Protein AF-A0A968WUG2-F1 (afdb_monomer)

Mean predicted aligned error: 9.78 Å

Solvent-accessible surface area (backbone atoms only — not comparable to full-atom values): 8617 Å² total; per-residue (Å²): 135,83,81,78,77,76,76,82,69,80,80,75,88,59,80,62,51,74,46,78,52,74,47,56,39,87,90,40,80,44,39,31,38,40,37,37,38,56,50,75,40,57,46,98,86,67,47,78,49,34,42,41,38,37,44,33,42,41,66,62,83,58,95,65,64,90,77,52,52,74,46,81,46,70,49,66,75,98,82,48,56,20,58,57,50,38,34,66,58,46,30,65,40,25,60,62,67,72,83,92,70,85,59,83,75,64,85,86,69,50,76,40,80,27,52,72,25,50,59,87,72,27,29,41,36,39,44,31,75,64,64,72,59,78,75,76,79,75,80,128

Sequence (140 aa):
MTRQKEKDEVPKPVAPVIREANIVIDGKTISYKATTGKLQLKDDAGKARASIFHVSYERTDIKYAVTRPVMFAFNGGPGSSAVWLHIGVLGPKILKLDGDGTSPPLPPTLVTDNPLSILDVCDLVLLIRFPRATAGLKKM

Foldseek 3Di:
DDDDPDDLDDDDFDDKDKDWDWAAAPNDIWIKIKIWGWDFDADPVRHTFWIKTKIKIQTDPDPCSPPAAEDEDEDDDPPDFLVCVDAVPAHQKHWDDPDDPPDDDDPPIDIDGDNNHCNVRHIYMGITDIDGSPPDPDDD

Nearest PDB structures (foldseek):
  1um2-assembly2_B  TM=6.315E-01  e=1.705E+00  Saccharomyces cerevisiae
  7m30-assembly1_D  TM=4.271E-01  e=3.574E+00  Human betaherpesvirus 5
  3d9r-assembly2_D  TM=3.318E-01  e=7.492E+00  Pectobacterium atrosepticum

Structure (mmCIF, N/CA/C/O backbone):
data_AF-A0A968WUG2-F1
#
_entry.id   AF-A0A968WUG2-F1
#
loop_
_atom_site.group_PDB
_atom_site.id
_atom_site.type_symbol
_atom_site.label_atom_id
_atom_site.label_alt_id
_atom_site.label_comp_id
_atom_site.label_asym_id
_atom_site.label_entity_id
_atom_site.label_seq_id
_atom_site.pdbx_PDB_ins_code
_atom_site.Cartn_x
_atom_site.Cartn_y
_atom_site.Cartn_z
_atom_site.occupancy
_atom_site.B_iso_or_equiv
_atom_site.auth_seq_id
_atom_site.auth_comp_id
_atom_site.auth_asym_id
_atom_site.auth_atom_id
_atom_site.pdbx_PDB_model_num
ATOM 1 N N . MET A 1 1 ? 38.165 14.210 -18.913 1.00 39.28 1 MET A N 1
ATOM 2 C CA . MET A 1 1 ? 37.495 13.367 -17.898 1.00 39.28 1 MET A CA 1
ATOM 3 C C . MET A 1 1 ? 36.673 12.307 -18.610 1.00 39.28 1 MET A C 1
ATOM 5 O O . MET A 1 1 ? 35.669 12.623 -19.233 1.00 39.28 1 MET A O 1
ATOM 9 N N . THR A 1 2 ? 37.155 11.070 -18.610 1.00 34.78 2 THR A N 1
ATOM 10 C CA . THR A 1 2 ? 36.557 9.944 -19.335 1.00 34.78 2 THR A CA 1
ATOM 11 C C . THR A 1 2 ? 35.369 9.414 -18.534 1.00 34.78 2 THR A C 1
ATOM 13 O O . THR A 1 2 ? 35.545 8.917 -17.425 1.00 34.78 2 THR A O 1
ATOM 16 N N . ARG A 1 3 ? 34.150 9.540 -19.071 1.00 39.44 3 ARG A N 1
ATOM 17 C CA . ARG A 1 3 ? 32.939 8.940 -18.493 1.00 39.44 3 ARG A CA 1
ATOM 18 C C . ARG A 1 3 ? 33.105 7.421 -18.540 1.00 39.44 3 ARG A C 1
ATOM 20 O O . ARG A 1 3 ? 33.080 6.838 -19.623 1.00 39.44 3 ARG A O 1
ATOM 27 N N . GLN A 1 4 ? 33.329 6.793 -17.388 1.00 35.88 4 GLN A N 1
ATOM 28 C CA . GLN A 1 4 ? 33.310 5.338 -17.287 1.00 35.88 4 GLN A CA 1
ATOM 29 C C . GLN A 1 4 ? 31.926 4.852 -17.740 1.00 35.88 4 GLN A C 1
ATOM 31 O O . GLN A 1 4 ? 30.902 5.306 -17.233 1.00 35.88 4 GLN A O 1
ATOM 36 N N . LYS A 1 5 ? 31.896 3.980 -18.754 1.00 39.56 5 LYS A N 1
ATOM 37 C CA . LYS A 1 5 ? 30.703 3.207 -19.098 1.00 39.56 5 LYS A CA 1
ATOM 38 C C . LYS A 1 5 ? 30.458 2.250 -17.935 1.00 39.56 5 LYS A C 1
ATOM 40 O O . LYS A 1 5 ? 31.184 1.266 -17.807 1.00 39.56 5 LYS A O 1
ATOM 45 N N . GLU A 1 6 ? 29.469 2.547 -17.097 1.00 43.69 6 GLU A N 1
ATOM 46 C CA . GLU A 1 6 ? 28.854 1.528 -16.248 1.00 43.69 6 GLU A CA 1
ATOM 47 C C . GLU A 1 6 ? 28.443 0.371 -17.161 1.00 43.69 6 GLU A C 1
ATOM 49 O O . GLU A 1 6 ? 27.712 0.559 -18.135 1.00 43.69 6 GLU A O 1
ATOM 54 N N . LYS A 1 7 ? 28.993 -0.819 -16.912 1.00 35.84 7 LYS A N 1
ATOM 55 C CA . LYS A 1 7 ? 28.499 -2.037 -17.549 1.00 35.84 7 LYS A CA 1
ATOM 56 C C . LYS A 1 7 ? 27.041 -2.185 -17.112 1.00 35.84 7 LYS A C 1
ATOM 58 O O . LYS A 1 7 ? 26.790 -2.233 -15.913 1.00 35.84 7 LYS A O 1
ATOM 63 N N . ASP A 1 8 ? 26.118 -2.249 -18.074 1.00 47.94 8 ASP A N 1
ATOM 64 C CA . ASP A 1 8 ? 24.698 -2.558 -17.859 1.00 47.94 8 ASP A CA 1
ATOM 65 C C . ASP A 1 8 ? 24.557 -3.990 -17.303 1.00 47.94 8 ASP A C 1
ATOM 67 O O . ASP A 1 8 ? 24.202 -4.936 -18.011 1.00 47.94 8 ASP A O 1
ATOM 71 N N . GLU A 1 9 ? 24.907 -4.183 -16.035 1.00 49.44 9 GLU A N 1
ATOM 72 C CA . GLU A 1 9 ? 24.697 -5.431 -15.322 1.00 49.44 9 GLU A CA 1
ATOM 73 C C . GLU A 1 9 ? 23.227 -5.492 -14.903 1.00 49.44 9 GLU A C 1
ATOM 75 O O . GLU A 1 9 ? 22.686 -4.566 -14.294 1.00 49.44 9 GLU A O 1
ATOM 80 N N . VAL A 1 10 ? 22.546 -6.579 -15.268 1.00 56.88 10 VAL A N 1
ATOM 81 C CA . VAL A 1 10 ? 21.165 -6.811 -14.845 1.00 56.88 10 VAL A CA 1
ATOM 82 C C . VAL A 1 10 ? 21.141 -6.846 -13.312 1.00 56.88 10 VAL A C 1
ATOM 84 O O . VAL A 1 10 ? 21.836 -7.685 -12.733 1.00 56.88 10 VAL A O 1
ATOM 87 N N . PRO A 1 11 ? 20.347 -5.991 -12.634 1.00 61.06 11 PRO A N 1
ATOM 88 C CA . PRO A 1 11 ? 20.281 -6.007 -11.180 1.00 61.06 11 PRO A CA 1
ATOM 89 C C . PRO A 1 11 ? 19.887 -7.402 -10.695 1.00 61.06 11 PRO A C 1
ATOM 91 O O . PRO A 1 11 ? 18.875 -7.952 -11.139 1.00 61.06 11 PRO A O 1
ATOM 94 N N . LYS A 1 12 ? 20.672 -7.989 -9.786 1.00 63.69 12 LYS A N 1
ATOM 95 C CA . LYS A 1 12 ? 20.317 -9.269 -9.157 1.00 63.69 12 LYS A CA 1
ATOM 96 C C . LYS A 1 12 ? 18.979 -9.118 -8.409 1.00 63.69 12 LYS A C 1
ATOM 98 O O . LYS A 1 12 ? 18.738 -8.052 -7.834 1.00 63.69 12 LYS A O 1
ATOM 103 N N . PRO A 1 13 ? 18.096 -10.136 -8.415 1.00 67.69 13 PRO A N 1
ATOM 104 C CA . PRO A 1 13 ? 16.855 -10.086 -7.649 1.00 67.69 13 PRO A CA 1
ATOM 105 C C . PRO A 1 13 ? 17.168 -9.858 -6.168 1.00 67.69 13 PRO A C 1
ATOM 107 O O . PRO A 1 13 ? 17.898 -10.637 -5.559 1.00 67.69 13 PRO A O 1
ATOM 110 N N . VAL A 1 14 ? 16.634 -8.780 -5.598 1.00 77.94 14 VAL A N 1
ATOM 111 C CA . VAL A 1 14 ? 16.685 -8.535 -4.153 1.00 77.94 14 VAL A CA 1
ATOM 112 C C . VAL A 1 14 ? 15.418 -9.129 -3.558 1.00 77.94 14 VAL A C 1
ATOM 114 O O . VAL A 1 14 ? 14.326 -8.872 -4.071 1.00 77.94 14 VAL A O 1
ATOM 117 N N . ALA A 1 15 ? 15.564 -9.935 -2.507 1.00 86.50 15 ALA A N 1
ATOM 118 C CA . ALA A 1 15 ? 14.420 -10.481 -1.790 1.00 86.50 15 ALA A CA 1
ATOM 119 C C . ALA A 1 15 ? 13.537 -9.338 -1.252 1.00 86.50 15 ALA A C 1
ATOM 121 O O . ALA A 1 15 ? 14.065 -8.304 -0.829 1.00 86.50 15 ALA A O 1
ATOM 122 N N . PRO A 1 16 ? 12.204 -9.493 -1.276 1.00 90.06 16 PRO A N 1
ATOM 123 C CA . PRO A 1 16 ? 11.318 -8.488 -0.719 1.00 90.06 16 PRO A CA 1
ATOM 124 C C . PRO A 1 16 ? 11.538 -8.349 0.793 1.00 90.06 16 PRO A C 1
ATOM 126 O O . PRO A 1 16 ? 11.796 -9.330 1.491 1.00 90.06 16 PRO A O 1
ATOM 129 N N . VAL A 1 17 ? 11.417 -7.126 1.303 1.00 95.50 17 VAL A N 1
ATOM 130 C CA . VAL A 1 17 ? 11.429 -6.853 2.744 1.00 95.50 17 VAL A CA 1
ATOM 131 C C . VAL A 1 17 ? 9.998 -6.898 3.247 1.00 95.50 17 VAL A C 1
ATOM 133 O O . VAL A 1 17 ? 9.127 -6.227 2.694 1.00 95.50 17 VAL A O 1
ATOM 136 N N . ILE A 1 18 ? 9.775 -7.666 4.308 1.00 97.06 18 ILE A N 1
ATOM 137 C CA . ILE A 1 18 ? 8.462 -7.884 4.910 1.00 97.06 18 ILE A CA 1
ATOM 138 C C . ILE A 1 18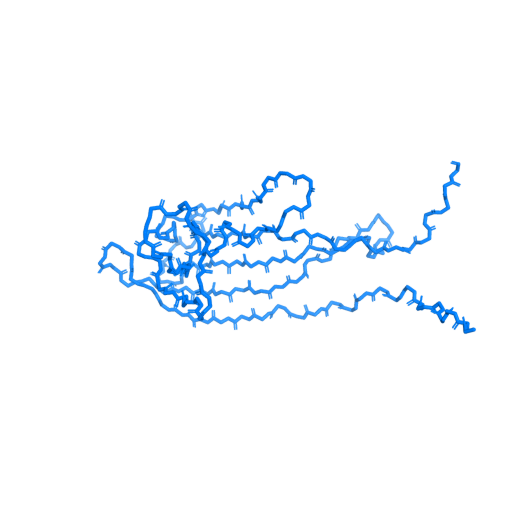 ? 8.468 -7.327 6.334 1.00 97.06 18 ILE A C 1
ATOM 140 O O . ILE A 1 18 ? 9.435 -7.505 7.078 1.00 97.06 18 ILE A O 1
ATOM 144 N N . ARG A 1 19 ? 7.391 -6.642 6.713 1.00 97.44 19 ARG A N 1
ATOM 145 C CA . ARG A 1 19 ? 7.144 -6.15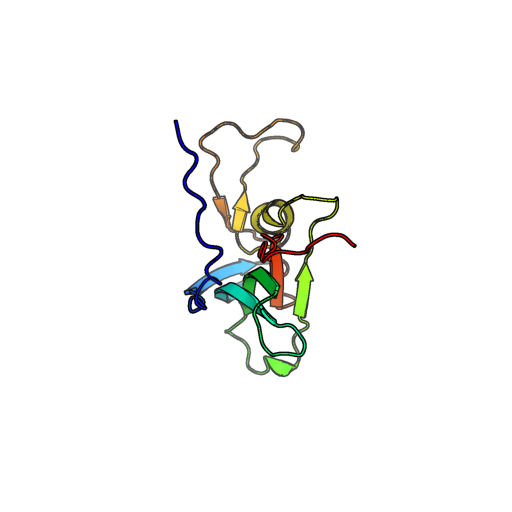1 8.071 1.00 97.44 19 ARG A CA 1
ATOM 146 C C . ARG A 1 19 ? 5.697 -6.395 8.460 1.00 97.44 19 ARG A C 1
ATOM 148 O O . ARG A 1 19 ? 4.804 -6.133 7.669 1.00 97.44 19 ARG A O 1
ATOM 155 N N . GLU A 1 20 ? 5.473 -6.835 9.687 1.00 97.56 20 GLU A N 1
ATOM 156 C CA . GLU A 1 20 ? 4.137 -6.914 10.277 1.00 97.56 20 GLU A CA 1
ATOM 157 C C . GLU A 1 20 ? 3.871 -5.668 11.121 1.00 97.56 20 GLU A C 1
ATOM 159 O O . GLU A 1 20 ? 4.788 -5.114 11.737 1.00 97.56 20 GLU A O 1
ATOM 164 N N . ALA A 1 21 ? 2.630 -5.198 11.109 1.00 97.19 21 ALA A N 1
ATOM 165 C CA . ALA A 1 21 ? 2.194 -4.015 11.834 1.00 97.19 21 ALA A CA 1
ATOM 166 C C . ALA A 1 21 ? 0.682 -4.064 12.092 1.00 97.19 21 ALA A C 1
ATOM 168 O O . ALA A 1 21 ? -0.023 -4.952 11.615 1.00 97.19 21 ALA A O 1
ATOM 169 N N . ASN A 1 22 ? 0.193 -3.086 12.853 1.00 97.19 22 ASN A N 1
ATOM 170 C CA . ASN A 1 22 ? -1.224 -2.908 13.141 1.00 97.19 22 ASN A CA 1
ATOM 171 C C . ASN A 1 22 ? -1.640 -1.464 12.859 1.00 97.19 22 ASN A C 1
ATOM 173 O O . ASN A 1 22 ? -0.820 -0.551 12.962 1.00 97.19 22 ASN A O 1
ATOM 177 N N . ILE A 1 23 ? -2.916 -1.272 12.540 1.00 96.75 23 ILE A N 1
ATOM 178 C CA . ILE A 1 23 ? -3.558 0.037 12.395 1.00 96.75 23 ILE A CA 1
ATOM 179 C C . ILE A 1 23 ? -4.965 -0.010 12.988 1.00 96.75 23 ILE A C 1
ATOM 181 O O . ILE A 1 23 ? -5.585 -1.069 13.002 1.00 96.75 23 ILE A O 1
ATOM 185 N N . VAL A 1 24 ? -5.477 1.123 13.463 1.00 96.88 24 VAL A N 1
ATOM 186 C CA . VAL A 1 24 ? -6.890 1.267 13.832 1.00 96.88 24 VAL A CA 1
ATOM 187 C C . VAL A 1 24 ? -7.639 1.966 12.698 1.00 96.88 24 VAL A C 1
ATOM 189 O O . VAL A 1 24 ? -7.337 3.113 12.378 1.00 96.88 24 VAL A O 1
ATOM 192 N N . ILE A 1 25 ? -8.612 1.276 12.101 1.00 95.75 25 ILE A N 1
ATOM 193 C CA . ILE A 1 25 ? -9.500 1.791 11.046 1.00 95.75 25 ILE A CA 1
ATOM 194 C C . ILE A 1 25 ? -10.931 1.606 11.546 1.00 95.75 25 ILE A C 1
ATOM 196 O O . ILE A 1 25 ? -11.293 0.509 11.971 1.00 95.75 25 ILE A O 1
ATOM 200 N N . ASP A 1 26 ? -11.718 2.684 11.567 1.00 89.69 26 ASP A N 1
ATOM 201 C CA . ASP A 1 26 ? -13.098 2.681 12.088 1.00 89.69 26 ASP A CA 1
ATOM 202 C C . ASP A 1 26 ? -13.232 2.008 13.478 1.00 89.69 26 ASP A C 1
ATOM 204 O O . ASP A 1 26 ? -14.067 1.138 13.728 1.00 89.69 26 ASP A O 1
ATOM 208 N N . GLY A 1 27 ? -12.302 2.332 14.385 1.00 91.69 27 GLY A N 1
ATOM 209 C CA . GLY A 1 27 ? -12.262 1.787 15.749 1.00 91.69 27 GLY A CA 1
ATOM 210 C C . GLY A 1 27 ? -11.844 0.314 15.865 1.00 91.69 27 GLY A C 1
ATOM 211 O O . GLY A 1 27 ? -11.775 -0.207 16.978 1.00 91.69 27 GLY A O 1
ATOM 212 N N . LYS A 1 28 ? -11.530 -0.366 14.756 1.00 93.25 28 LYS A N 1
ATOM 213 C CA . LYS A 1 28 ? -11.084 -1.766 14.739 1.00 93.25 28 LYS A CA 1
ATOM 214 C C . LYS A 1 28 ? -9.588 -1.849 14.486 1.00 93.25 28 LYS A C 1
ATOM 216 O O . LYS A 1 28 ? -9.077 -1.275 13.526 1.00 93.25 28 LYS A O 1
ATOM 221 N N . THR A 1 29 ? -8.893 -2.617 15.318 1.00 96.56 29 THR A N 1
ATOM 222 C CA . THR A 1 29 ? -7.493 -2.965 15.072 1.00 96.56 29 THR A CA 1
ATOM 223 C C . THR A 1 29 ? -7.410 -3.970 13.931 1.00 96.56 29 THR A C 1
ATOM 225 O O . THR A 1 29 ? -8.042 -5.021 13.980 1.00 96.56 29 THR A O 1
ATOM 228 N N . ILE A 1 30 ? -6.614 -3.644 12.921 1.00 96.19 30 ILE A N 1
ATOM 229 C CA . ILE A 1 30 ? -6.330 -4.474 11.758 1.00 96.19 30 ILE A CA 1
ATOM 230 C C . ILE A 1 30 ? -4.847 -4.809 11.770 1.00 96.19 30 ILE A C 1
ATOM 232 O O . ILE A 1 30 ? -4.002 -3.911 11.722 1.00 96.19 30 ILE A O 1
ATOM 236 N N . SER A 1 31 ? -4.542 -6.104 11.814 1.00 97.62 31 SER A N 1
ATOM 237 C CA . SER A 1 31 ? -3.185 -6.613 11.637 1.00 97.62 31 SER A CA 1
ATOM 238 C C . SER A 1 31 ? -2.895 -6.785 10.158 1.00 97.62 31 SER A C 1
ATOM 240 O O . SER A 1 31 ? -3.726 -7.284 9.398 1.00 97.62 31 SER A O 1
ATOM 242 N N . TYR A 1 32 ? -1.713 -6.357 9.735 1.00 97.31 32 TYR A N 1
ATOM 243 C CA . TYR A 1 32 ? -1.328 -6.437 8.340 1.00 97.31 32 TYR A CA 1
ATOM 244 C C . TYR A 1 32 ? 0.165 -6.680 8.157 1.00 97.31 32 TYR A C 1
ATOM 246 O O . TYR A 1 32 ? 1.002 -6.378 9.009 1.00 97.31 32 TYR A O 1
ATOM 254 N N . LYS A 1 33 ? 0.494 -7.194 6.979 1.00 97.50 33 LYS A N 1
ATOM 255 C CA . LYS A 1 33 ? 1.844 -7.423 6.489 1.00 97.50 33 LYS A CA 1
ATOM 256 C C . LYS A 1 33 ? 2.131 -6.436 5.362 1.00 97.50 33 LYS A C 1
ATOM 258 O O . LYS A 1 33 ? 1.419 -6.399 4.363 1.00 97.50 33 LYS A O 1
ATOM 263 N N . ALA A 1 34 ? 3.168 -5.629 5.534 1.00 97.31 34 ALA A N 1
ATOM 264 C CA . ALA A 1 34 ? 3.711 -4.737 4.525 1.00 97.31 34 ALA A CA 1
ATOM 265 C C . ALA A 1 34 ? 4.894 -5.407 3.821 1.00 97.31 34 ALA A C 1
ATOM 267 O O . ALA A 1 34 ? 5.869 -5.784 4.472 1.00 97.31 34 ALA A O 1
ATOM 268 N N . THR A 1 35 ? 4.840 -5.495 2.496 1.00 96.56 35 THR A N 1
ATOM 269 C CA . THR A 1 35 ? 5.906 -6.073 1.674 1.00 96.56 35 THR A CA 1
ATOM 270 C C . THR A 1 35 ? 6.417 -5.031 0.688 1.00 96.56 35 THR A C 1
ATOM 272 O O . THR A 1 35 ? 5.647 -4.468 -0.084 1.00 96.56 35 THR A O 1
ATOM 275 N N . THR A 1 36 ? 7.723 -4.775 0.677 1.00 93.81 36 THR A N 1
ATOM 276 C CA . THR A 1 36 ? 8.383 -3.911 -0.312 1.00 93.81 36 THR A CA 1
ATOM 277 C C . THR A 1 36 ? 9.326 -4.741 -1.168 1.00 93.81 36 THR A C 1
ATOM 279 O O . THR A 1 36 ? 10.067 -5.573 -0.644 1.00 93.81 36 THR A O 1
ATOM 282 N N . GLY A 1 37 ? 9.327 -4.538 -2.481 1.00 91.50 37 GLY A N 1
ATOM 283 C CA . GLY A 1 37 ? 10.115 -5.388 -3.366 1.00 91.50 37 GLY A CA 1
ATOM 284 C C . GLY A 1 37 ? 10.228 -4.882 -4.792 1.00 91.50 37 GLY A C 1
ATOM 285 O O . GLY A 1 37 ? 9.638 -3.871 -5.174 1.00 91.50 37 GLY A O 1
ATOM 286 N N . LYS A 1 38 ? 11.024 -5.601 -5.589 1.00 8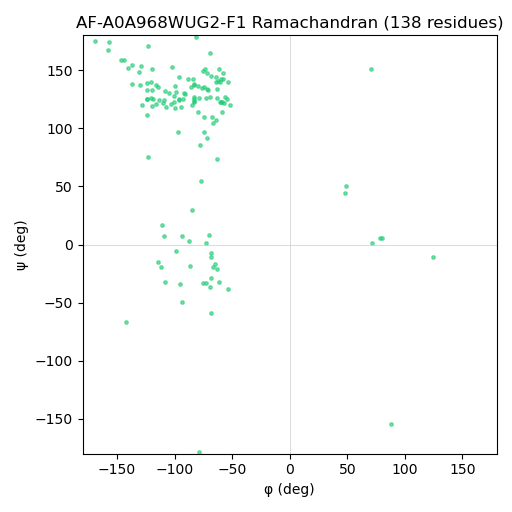8.44 38 LYS A N 1
ATOM 287 C CA . LYS A 1 38 ? 11.136 -5.393 -7.034 1.00 88.44 38 LYS A CA 1
ATOM 288 C C . LYS A 1 38 ? 10.734 -6.663 -7.773 1.00 88.44 38 LYS A C 1
ATOM 290 O O . LYS A 1 38 ? 11.407 -7.683 -7.650 1.00 88.44 38 LYS A O 1
ATOM 295 N N . LEU A 1 39 ? 9.697 -6.579 -8.597 1.00 86.88 39 LEU A N 1
ATOM 296 C CA . LEU A 1 39 ? 9.315 -7.640 -9.522 1.00 86.88 39 LEU A CA 1
ATOM 297 C C . LEU A 1 39 ? 10.126 -7.505 -10.812 1.00 86.88 39 LEU A C 1
ATOM 299 O O . LEU A 1 39 ? 10.050 -6.475 -11.483 1.00 86.88 39 LEU A O 1
ATOM 303 N N . GLN A 1 40 ? 10.903 -8.528 -11.171 1.00 86.12 40 GLN A N 1
ATOM 304 C CA . GLN A 1 40 ? 11.623 -8.548 -12.446 1.00 86.12 40 GLN A CA 1
ATOM 305 C C . GLN A 1 40 ? 10.714 -9.022 -13.578 1.00 86.12 40 GLN A C 1
ATOM 307 O O . GLN A 1 40 ? 10.169 -10.121 -13.528 1.00 86.12 40 GLN A O 1
ATOM 312 N N . LEU A 1 41 ? 10.613 -8.210 -14.626 1.00 84.88 41 LEU A N 1
ATOM 313 C CA . LEU A 1 41 ? 9.983 -8.579 -15.885 1.00 84.88 41 LEU A CA 1
ATOM 314 C C . LEU A 1 41 ? 11.053 -9.126 -16.823 1.00 84.88 41 LEU A C 1
ATOM 316 O O . LEU A 1 41 ? 12.053 -8.451 -17.086 1.00 84.88 41 LEU A O 1
ATOM 320 N N . LYS A 1 42 ? 10.836 -10.339 -17.323 1.00 85.50 42 LYS A N 1
ATOM 321 C CA . LYS A 1 42 ? 11.729 -11.022 -18.262 1.00 85.50 42 LYS A CA 1
ATOM 322 C C . LYS A 1 42 ? 11.164 -10.942 -19.681 1.00 85.50 42 LYS A C 1
ATOM 324 O O . LYS A 1 42 ? 9.959 -10.779 -19.847 1.00 85.50 42 LYS A O 1
ATOM 329 N N . ASP A 1 43 ? 12.035 -10.987 -20.680 1.00 85.69 43 ASP A N 1
ATOM 330 C CA . ASP A 1 43 ? 11.647 -11.218 -22.072 1.00 85.69 43 ASP A CA 1
ATOM 331 C C . ASP A 1 43 ? 11.433 -12.714 -22.354 1.00 85.69 43 ASP A C 1
ATOM 333 O O . ASP A 1 43 ? 11.621 -13.558 -21.472 1.00 85.69 43 ASP A O 1
ATOM 337 N N . ASP A 1 44 ? 11.055 -13.037 -23.591 1.00 90.12 44 ASP A N 1
ATOM 338 C CA . ASP A 1 44 ? 10.776 -14.410 -24.033 1.00 90.12 44 ASP A CA 1
ATOM 339 C C . ASP A 1 44 ? 12.012 -15.326 -23.952 1.00 90.12 44 ASP A C 1
ATOM 341 O O . ASP A 1 44 ? 11.882 -16.544 -23.859 1.00 90.12 44 ASP A O 1
ATOM 345 N N . ALA A 1 45 ? 13.220 -14.749 -23.932 1.00 88.44 45 ALA A N 1
ATOM 346 C CA . ALA A 1 45 ? 14.479 -15.467 -23.735 1.00 88.44 45 ALA A CA 1
ATOM 347 C C . ALA A 1 45 ? 14.850 -15.622 -22.244 1.00 88.44 45 ALA A C 1
ATOM 349 O O . ALA A 1 45 ? 15.920 -16.134 -21.914 1.00 88.44 45 ALA A O 1
ATOM 350 N N . GLY A 1 46 ? 13.992 -15.163 -21.326 1.00 84.31 46 GLY A N 1
ATOM 351 C CA . GLY A 1 46 ? 14.205 -15.221 -19.881 1.00 84.31 46 GLY A CA 1
ATOM 352 C C . GLY A 1 46 ? 15.153 -14.148 -19.335 1.00 84.31 46 GLY A C 1
ATOM 353 O O . GLY A 1 46 ? 15.464 -14.161 -18.138 1.00 84.31 46 GLY A O 1
ATOM 354 N N . LYS A 1 47 ? 15.600 -13.197 -20.162 1.00 84.31 47 LYS A N 1
ATOM 355 C CA . LYS A 1 47 ? 16.492 -12.108 -19.753 1.00 84.31 47 LYS A CA 1
ATOM 356 C C . LYS A 1 47 ? 15.682 -10.973 -19.132 1.00 84.31 47 LYS A C 1
ATOM 358 O O . LYS A 1 47 ? 14.632 -10.585 -19.635 1.00 84.31 47 LYS A O 1
ATOM 363 N N . ALA A 1 48 ? 16.170 -10.404 -18.030 1.00 83.50 48 ALA A N 1
ATOM 364 C CA . ALA A 1 48 ? 15.495 -9.278 -17.391 1.00 83.50 48 ALA A CA 1
ATOM 365 C C . ALA A 1 48 ? 15.450 -8.056 -18.325 1.00 83.50 48 ALA A C 1
ATOM 367 O O . ALA A 1 48 ? 16.475 -7.574 -18.810 1.00 83.50 48 ALA A O 1
ATOM 368 N N . ARG A 1 49 ? 14.241 -7.540 -18.533 1.00 83.12 49 ARG A N 1
ATOM 369 C CA . ARG A 1 49 ? 13.925 -6.405 -19.405 1.00 83.12 49 ARG A CA 1
ATOM 370 C C . ARG A 1 49 ? 13.546 -5.156 -18.611 1.00 83.12 49 ARG A C 1
ATOM 372 O O . ARG A 1 49 ? 13.802 -4.036 -19.055 1.00 83.12 49 ARG A O 1
ATOM 379 N N . ALA A 1 50 ? 12.926 -5.331 -17.446 1.00 82.19 50 ALA A N 1
ATOM 380 C CA . ALA A 1 50 ? 12.535 -4.241 -16.558 1.00 82.19 50 ALA A CA 1
ATOM 381 C C . ALA A 1 50 ? 12.351 -4.737 -15.117 1.00 82.19 50 ALA A C 1
ATOM 383 O O . ALA A 1 50 ? 12.263 -5.937 -14.866 1.00 82.19 50 ALA A O 1
ATOM 384 N N . SER A 1 51 ? 12.251 -3.804 -14.172 1.00 83.19 51 SER A N 1
ATOM 385 C CA . SER A 1 51 ? 11.840 -4.093 -12.798 1.00 83.19 51 SER A CA 1
ATOM 386 C C . SER A 1 51 ? 10.739 -3.138 -12.353 1.00 83.19 51 SER A C 1
ATOM 388 O O . SER A 1 51 ? 10.859 -1.933 -12.585 1.00 83.19 51 SER A O 1
ATOM 390 N N . ILE A 1 52 ? 9.717 -3.658 -11.678 1.00 84.81 52 ILE A N 1
ATOM 391 C CA . ILE A 1 52 ? 8.669 -2.863 -11.033 1.00 84.81 52 ILE A CA 1
ATOM 392 C C . ILE A 1 52 ? 8.941 -2.833 -9.537 1.00 84.81 52 ILE A C 1
ATOM 394 O O . ILE A 1 52 ? 8.980 -3.890 -8.915 1.00 84.81 52 ILE A O 1
ATOM 398 N N . PHE A 1 53 ? 9.113 -1.645 -8.957 1.00 88.44 53 PHE A N 1
ATOM 399 C CA . PHE A 1 53 ? 9.101 -1.513 -7.504 1.00 88.44 53 PHE A CA 1
ATOM 400 C C . PHE A 1 53 ? 7.654 -1.494 -7.012 1.00 88.44 53 PHE A C 1
ATOM 402 O O . PHE A 1 53 ? 6.804 -0.824 -7.603 1.00 88.44 53 PHE A O 1
ATOM 409 N N . HIS A 1 54 ? 7.377 -2.216 -5.934 1.00 91.06 54 HIS A N 1
ATOM 410 C CA . HIS A 1 54 ? 6.051 -2.261 -5.339 1.00 91.06 54 HIS A CA 1
ATOM 411 C C . HIS A 1 54 ? 6.113 -2.168 -3.819 1.00 91.06 54 HIS A C 1
ATOM 413 O O . HIS A 1 54 ? 7.090 -2.577 -3.186 1.00 91.06 54 HIS A O 1
ATOM 419 N N . VAL A 1 55 ? 5.016 -1.675 -3.253 1.00 94.00 55 VAL A N 1
ATOM 420 C CA . VAL A 1 55 ? 4.682 -1.814 -1.837 1.00 94.00 55 VAL A CA 1
ATOM 421 C C . VAL A 1 55 ? 3.308 -2.466 -1.770 1.00 94.00 55 VAL A C 1
ATOM 423 O O . VAL A 1 55 ? 2.376 -1.965 -2.393 1.00 94.00 55 VAL A O 1
ATOM 426 N N . SER A 1 56 ? 3.171 -3.579 -1.058 1.00 95.69 56 SER A N 1
ATOM 427 C CA . SER A 1 56 ? 1.878 -4.220 -0.822 1.00 95.69 56 SER A CA 1
ATOM 428 C C . SER A 1 56 ? 1.539 -4.291 0.658 1.00 95.69 56 SER A C 1
ATOM 430 O O . SER A 1 56 ? 2.430 -4.344 1.506 1.00 95.69 56 SER A O 1
ATOM 432 N N . TYR A 1 57 ? 0.242 -4.280 0.944 1.00 97.06 57 TYR A N 1
ATOM 433 C CA . TYR A 1 57 ? -0.338 -4.406 2.272 1.00 97.06 57 TYR A CA 1
ATOM 434 C C . TYR A 1 57 ? -1.388 -5.506 2.236 1.00 97.06 57 TYR A C 1
ATOM 436 O O . TYR A 1 57 ? -2.350 -5.413 1.476 1.00 97.06 57 TYR A O 1
ATOM 444 N N . GLU A 1 58 ? -1.180 -6.536 3.045 1.00 96.44 58 GLU A N 1
ATOM 445 C CA . GLU A 1 58 ? -2.058 -7.700 3.151 1.00 96.44 58 GLU A CA 1
ATOM 446 C C . GLU A 1 58 ? -2.598 -7.778 4.576 1.00 96.44 58 GLU A C 1
ATOM 448 O O . GLU A 1 58 ? -1.811 -7.797 5.526 1.00 96.44 58 GLU A O 1
ATOM 453 N N . ARG A 1 59 ? -3.918 -7.827 4.746 1.00 95.94 59 ARG A N 1
ATOM 454 C CA . ARG A 1 59 ? -4.541 -8.018 6.060 1.00 95.94 59 ARG A CA 1
ATOM 455 C C . ARG A 1 59 ? -4.341 -9.462 6.546 1.00 95.94 59 ARG A C 1
ATOM 457 O O . ARG A 1 59 ? -4.570 -10.402 5.791 1.00 95.94 59 ARG A O 1
ATOM 464 N N . THR A 1 60 ? -3.940 -9.657 7.805 1.00 95.56 60 THR A N 1
ATOM 465 C CA . THR A 1 60 ? -3.532 -10.976 8.338 1.00 95.56 60 THR A CA 1
ATOM 466 C C . THR A 1 60 ? -4.442 -11.548 9.428 1.00 95.56 60 THR A C 1
ATOM 468 O O . THR A 1 60 ? -4.396 -12.746 9.687 1.00 95.56 60 THR A O 1
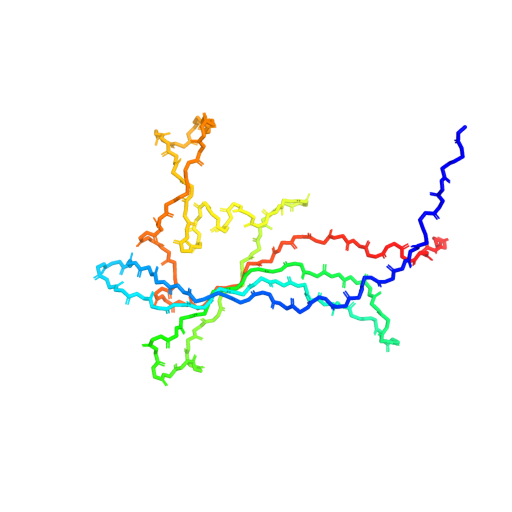ATOM 471 N N . ASP A 1 61 ? -5.320 -10.751 10.032 1.00 92.12 61 ASP A N 1
ATOM 472 C CA . ASP A 1 61 ? -6.247 -11.141 11.112 1.00 92.12 61 ASP A CA 1
ATOM 473 C C . ASP A 1 61 ? -7.564 -11.768 10.605 1.00 92.12 61 ASP A C 1
ATOM 475 O O . ASP A 1 61 ? -8.620 -11.649 11.225 1.00 92.12 61 ASP A O 1
ATOM 479 N N . ILE A 1 62 ? -7.528 -12.437 9.453 1.00 89.75 62 ILE A N 1
ATOM 480 C CA . ILE A 1 62 ? -8.712 -12.929 8.737 1.00 89.75 62 ILE A CA 1
ATOM 481 C C . ILE A 1 62 ? -8.639 -14.436 8.491 1.00 89.75 62 ILE A C 1
ATOM 483 O O . ILE A 1 62 ? -7.613 -14.983 8.099 1.00 89.75 62 ILE A O 1
ATOM 487 N N . LYS A 1 63 ? -9.771 -15.125 8.666 1.00 81.44 63 LYS A N 1
ATOM 488 C CA . LYS A 1 63 ? -9.849 -16.586 8.492 1.00 81.44 63 LYS A CA 1
ATOM 489 C C . LYS A 1 63 ? -9.836 -17.024 7.021 1.00 81.44 63 LYS A C 1
ATOM 491 O O . LYS A 1 63 ? -9.313 -18.086 6.703 1.00 81.44 63 LYS A O 1
ATOM 496 N N . TYR A 1 64 ? -10.409 -16.213 6.129 1.00 79.44 64 TYR A N 1
ATOM 497 C CA . TYR A 1 64 ? -10.561 -16.526 4.705 1.00 79.44 64 TYR A CA 1
ATOM 498 C C . TYR A 1 64 ? -9.910 -15.441 3.840 1.00 79.44 64 TYR A C 1
ATOM 500 O O . TYR A 1 64 ? -10.587 -14.601 3.254 1.00 79.44 64 TYR A O 1
ATOM 508 N N . ALA A 1 65 ? -8.578 -15.448 3.765 1.00 77.44 65 ALA A N 1
ATOM 509 C CA . ALA A 1 65 ? -7.830 -14.481 2.957 1.00 77.44 65 ALA A CA 1
ATOM 510 C C . ALA A 1 65 ? -8.168 -14.558 1.455 1.00 77.44 65 ALA A C 1
ATOM 512 O O . ALA A 1 65 ? -8.206 -13.541 0.773 1.00 77.44 65 ALA A O 1
ATOM 513 N N . VAL A 1 66 ? -8.501 -15.752 0.952 1.00 82.19 66 VAL A N 1
ATOM 514 C CA . VAL A 1 66 ? -8.744 -16.016 -0.479 1.00 82.19 66 VAL A CA 1
ATOM 515 C C . VAL A 1 66 ? -9.952 -15.288 -1.078 1.00 82.19 66 VAL A C 1
ATOM 517 O O . VAL A 1 66 ? -10.063 -15.212 -2.296 1.00 82.19 66 VAL A O 1
ATOM 520 N N . THR A 1 67 ? -10.866 -14.767 -0.255 1.00 87.19 67 THR A N 1
ATOM 521 C CA . THR A 1 67 ? -12.064 -14.055 -0.731 1.00 87.19 67 THR A CA 1
ATOM 522 C C . THR A 1 67 ? -11.914 -12.538 -0.699 1.00 87.19 67 THR A C 1
ATOM 524 O O . THR A 1 67 ? -12.834 -11.836 -1.117 1.00 87.19 67 THR A O 1
ATOM 527 N N . ARG A 1 68 ? -10.808 -12.004 -0.163 1.00 93.69 68 ARG A N 1
ATOM 528 C CA . ARG A 1 68 ? -10.614 -10.554 -0.114 1.00 93.69 68 ARG A CA 1
ATOM 529 C C . ARG A 1 68 ? -10.231 -10.021 -1.492 1.00 93.69 68 ARG A C 1
ATOM 531 O O . ARG A 1 68 ? -9.361 -10.596 -2.144 1.00 93.69 68 ARG A O 1
ATOM 538 N N . PRO A 1 69 ? -10.849 -8.917 -1.942 1.00 95.94 69 PRO A N 1
ATOM 539 C CA . PRO A 1 69 ? -10.409 -8.241 -3.150 1.00 95.94 69 PRO A CA 1
ATOM 540 C C . PRO A 1 69 ? -8.969 -7.742 -3.006 1.00 95.94 69 PRO A C 1
ATOM 542 O O . PRO A 1 69 ? -8.538 -7.365 -1.914 1.00 95.94 69 PRO A O 1
ATOM 545 N N . VAL A 1 70 ? -8.262 -7.671 -4.131 1.00 96.06 70 VAL A N 1
ATOM 546 C CA . VAL A 1 70 ? -6.946 -7.033 -4.232 1.00 96.06 70 VAL A CA 1
ATOM 547 C C . VAL A 1 70 ? -7.080 -5.808 -5.122 1.00 96.06 70 VAL A C 1
ATOM 549 O O . VAL A 1 70 ? -7.513 -5.916 -6.271 1.00 96.06 70 VAL A O 1
ATOM 552 N N . MET A 1 71 ? -6.691 -4.645 -4.610 1.00 95.38 71 MET A N 1
ATOM 553 C CA . MET A 1 71 ? -6.668 -3.403 -5.368 1.00 95.38 71 MET A CA 1
ATOM 554 C C . MET A 1 71 ? -5.250 -3.074 -5.829 1.00 95.38 71 MET A C 1
ATOM 556 O O . MET A 1 71 ? -4.337 -2.890 -5.023 1.00 95.38 71 MET A O 1
ATOM 560 N N . PHE A 1 72 ? -5.083 -2.929 -7.143 1.00 93.31 72 PHE A N 1
ATOM 561 C CA . PHE A 1 72 ? -3.855 -2.424 -7.747 1.00 93.31 72 PHE A CA 1
ATOM 562 C C . PHE A 1 72 ? -3.974 -0.919 -7.977 1.00 93.31 72 PHE A C 1
ATOM 564 O O . PHE A 1 72 ? -4.830 -0.462 -8.732 1.00 93.31 72 PHE A O 1
ATOM 571 N N . ALA A 1 73 ? -3.102 -0.149 -7.334 1.00 90.50 73 ALA A N 1
ATOM 572 C CA . ALA A 1 73 ? -3.092 1.303 -7.390 1.00 90.50 73 ALA A CA 1
ATOM 573 C C . ALA A 1 73 ? -1.882 1.812 -8.187 1.00 90.50 73 ALA A C 1
ATOM 575 O O . ALA A 1 73 ? -0.722 1.528 -7.868 1.00 90.50 73 ALA A O 1
ATOM 576 N N . PHE A 1 74 ? -2.176 2.611 -9.211 1.00 86.38 74 PHE A N 1
ATOM 577 C CA . PHE A 1 74 ? -1.204 3.233 -10.104 1.00 86.38 74 PHE A CA 1
ATOM 578 C C . PHE A 1 74 ? -1.427 4.737 -10.087 1.00 86.38 74 PHE A C 1
ATOM 580 O O . PHE A 1 74 ? -2.562 5.189 -10.235 1.00 86.38 74 PHE A O 1
ATOM 587 N N . ASN A 1 75 ? -0.361 5.521 -9.939 1.00 79.88 75 ASN A N 1
ATOM 588 C CA . ASN A 1 75 ? -0.506 6.959 -10.130 1.00 79.88 75 ASN A CA 1
ATOM 589 C C . ASN A 1 75 ? -0.653 7.299 -11.616 1.00 79.88 75 ASN A C 1
ATOM 591 O O . ASN A 1 75 ? -0.138 6.587 -12.481 1.00 79.88 75 ASN A O 1
ATOM 595 N N . GLY A 1 76 ? -1.352 8.398 -11.891 1.00 72.88 76 GLY A N 1
ATOM 596 C CA . GLY A 1 76 ? -1.520 8.934 -13.235 1.00 72.88 76 GLY A CA 1
ATOM 597 C C . GLY A 1 76 ? -0.297 9.709 -13.733 1.00 72.88 76 GLY A C 1
ATOM 598 O O . GLY A 1 76 ? 0.710 9.857 -13.042 1.00 72.88 76 GLY A O 1
ATOM 599 N N . GLY A 1 77 ? -0.419 10.250 -14.947 1.00 63.59 77 GLY A N 1
ATOM 600 C CA . GLY A 1 77 ? 0.607 11.058 -15.608 1.00 63.59 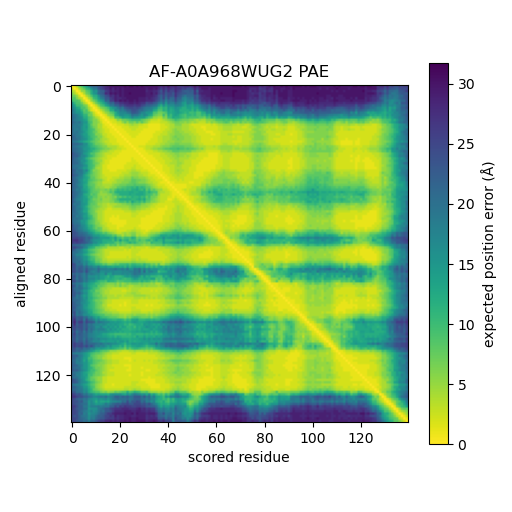77 GLY A CA 1
ATOM 601 C C . GLY A 1 77 ? 1.846 10.261 -16.058 1.00 63.59 77 GLY A C 1
ATOM 602 O O . GLY A 1 77 ? 2.233 9.257 -15.454 1.00 63.59 77 GLY A O 1
ATOM 603 N N . PRO A 1 78 ? 2.537 10.682 -17.127 1.00 66.06 78 PRO A N 1
ATOM 604 C CA . PRO A 1 78 ? 3.788 10.050 -17.515 1.00 66.06 78 PRO A CA 1
ATOM 605 C C . PRO A 1 78 ? 4.913 10.469 -16.557 1.00 66.06 78 PRO A C 1
ATOM 607 O O . PRO A 1 78 ? 5.560 11.485 -16.761 1.00 66.06 78 PRO A O 1
ATOM 610 N N . GLY A 1 79 ? 5.207 9.647 -15.544 1.00 62.88 79 GLY A N 1
ATOM 611 C CA . GLY A 1 79 ? 6.428 9.803 -14.731 1.00 62.88 79 GLY A CA 1
ATOM 612 C C . GLY A 1 79 ? 6.209 9.934 -13.229 1.00 62.88 79 GLY A C 1
ATOM 613 O O . GLY A 1 79 ? 7.176 9.818 -12.482 1.00 62.88 79 GLY A O 1
ATOM 614 N N . SER A 1 80 ? 4.970 10.119 -12.777 1.00 63.38 80 SER A N 1
ATOM 615 C CA . SER A 1 80 ? 4.668 10.308 -11.358 1.00 63.38 80 SER A CA 1
ATOM 616 C C . SER A 1 80 ? 4.779 9.001 -10.571 1.00 63.38 80 SER A C 1
ATOM 618 O O . SER A 1 80 ? 4.298 7.947 -10.987 1.00 63.38 80 SER A O 1
ATOM 620 N N . SER A 1 81 ? 5.415 9.068 -9.403 1.00 67.56 81 SER A N 1
ATOM 621 C CA . SER A 1 81 ? 5.486 7.950 -8.458 1.00 67.56 81 SER A CA 1
ATOM 622 C C . SER A 1 81 ? 4.131 7.717 -7.778 1.00 67.56 81 SER A C 1
ATOM 624 O O . SER A 1 81 ? 3.422 8.678 -7.482 1.00 67.56 81 SER A O 1
ATOM 626 N N . ALA A 1 82 ? 3.796 6.465 -7.446 1.00 76.06 82 ALA A N 1
ATOM 627 C CA . ALA A 1 82 ? 2.632 6.120 -6.618 1.00 76.06 82 ALA A CA 1
ATOM 628 C C . ALA A 1 82 ? 2.753 6.509 -5.141 1.00 76.06 82 ALA A C 1
ATOM 630 O O . ALA A 1 82 ? 1.856 6.203 -4.362 1.00 76.06 82 ALA A O 1
ATOM 631 N N . VAL A 1 83 ? 3.793 7.260 -4.768 1.00 80.19 83 VAL A N 1
ATOM 632 C CA . VAL A 1 83 ? 3.961 7.815 -3.419 1.00 80.19 83 VAL A CA 1
ATOM 633 C C . VAL A 1 83 ? 2.742 8.621 -2.950 1.00 80.19 83 VAL A C 1
ATOM 635 O O . VAL A 1 83 ? 2.335 8.484 -1.804 1.00 80.19 83 VAL A O 1
ATOM 638 N N . TRP A 1 84 ? 2.091 9.386 -3.833 1.00 79.75 84 TRP A N 1
ATOM 639 C CA . TRP A 1 84 ? 0.911 10.177 -3.459 1.00 79.75 84 TRP A CA 1
ATOM 640 C C . TRP A 1 84 ? -0.309 9.313 -3.138 1.00 79.75 84 TRP A C 1
ATOM 642 O O . TRP A 1 84 ? -1.039 9.604 -2.201 1.00 79.75 84 TRP A O 1
ATOM 652 N N . LEU A 1 85 ? -0.497 8.202 -3.850 1.00 86.94 85 LEU A N 1
ATOM 653 C CA . LEU A 1 85 ? -1.527 7.226 -3.491 1.00 86.94 85 LEU A CA 1
ATOM 654 C C . LEU A 1 85 ? -1.138 6.447 -2.233 1.00 86.94 85 LEU A C 1
ATOM 656 O O . LEU A 1 85 ? -2.000 6.081 -1.442 1.00 86.94 85 LEU A O 1
ATOM 660 N N . HIS A 1 86 ? 0.159 6.213 -2.038 1.00 90.25 86 HIS A N 1
ATOM 661 C CA . HIS A 1 86 ? 0.693 5.449 -0.921 1.00 90.25 86 HIS A CA 1
ATOM 662 C C . HIS A 1 86 ? 0.525 6.174 0.415 1.00 90.25 86 HIS A C 1
ATOM 664 O O . HIS A 1 86 ? -0.137 5.638 1.294 1.00 90.25 86 HIS A O 1
ATOM 670 N N . ILE A 1 87 ? 1.089 7.375 0.553 1.00 89.25 87 ILE A N 1
ATOM 671 C CA . ILE A 1 87 ? 1.091 8.146 1.808 1.00 89.25 87 ILE A CA 1
ATOM 672 C C . ILE A 1 87 ? 0.189 9.383 1.766 1.00 89.25 87 ILE A C 1
ATOM 674 O O . ILE A 1 87 ? 0.227 10.189 2.685 1.00 89.25 87 ILE A O 1
ATOM 678 N N . GLY A 1 88 ? -0.597 9.574 0.709 1.00 86.56 88 GLY A N 1
ATOM 679 C CA . GLY A 1 88 ? -1.561 10.675 0.622 1.00 86.56 88 GLY A CA 1
ATOM 680 C C . GLY A 1 88 ? -3.021 10.231 0.645 1.00 86.56 88 GLY A C 1
ATOM 681 O O . GLY A 1 88 ? -3.877 11.060 0.926 1.00 86.56 88 GLY A O 1
ATOM 682 N N . VAL A 1 89 ? -3.320 8.957 0.346 1.00 88.50 89 VAL A N 1
ATOM 683 C CA . VAL A 1 89 ? -4.712 8.497 0.185 1.00 88.50 89 VAL A CA 1
ATOM 684 C C . VAL A 1 89 ? -4.950 7.090 0.747 1.00 88.50 89 VAL A C 1
ATOM 686 O O . VAL A 1 89 ? -5.697 6.929 1.705 1.00 88.50 89 VAL A O 1
ATOM 689 N N . LEU A 1 90 ? -4.349 6.056 0.150 1.00 94.31 90 LEU A N 1
ATOM 690 C CA . LEU A 1 90 ? -4.822 4.669 0.287 1.00 94.31 90 LEU A CA 1
ATOM 691 C C . LEU A 1 90 ? -4.114 3.871 1.386 1.00 94.31 90 LEU A C 1
ATOM 693 O O . LEU A 1 90 ? -4.716 2.982 1.992 1.00 94.31 90 LEU A O 1
ATOM 697 N N . GLY A 1 91 ? -2.825 4.133 1.606 1.00 94.38 91 GLY A N 1
ATOM 698 C CA . GLY A 1 91 ? -2.000 3.314 2.490 1.00 94.38 91 GLY A CA 1
ATOM 699 C C . GLY A 1 91 ? -2.372 3.447 3.970 1.00 94.38 91 GLY A C 1
ATOM 700 O O . GLY A 1 91 ? -3.041 4.403 4.359 1.00 94.38 91 GLY A O 1
ATOM 701 N N . PRO A 1 92 ? -1.893 2.522 4.823 1.00 96.00 92 PRO A N 1
ATOM 702 C CA . PRO A 1 92 ? -2.141 2.544 6.269 1.00 96.00 92 PRO A CA 1
ATOM 703 C C . PRO A 1 92 ? -1.434 3.705 6.986 1.00 96.00 92 PRO A C 1
ATOM 705 O O . PRO A 1 92 ? -1.684 3.987 8.152 1.00 96.00 92 PRO A O 1
ATOM 708 N N . LYS A 1 93 ? -0.528 4.397 6.298 1.00 94.00 93 LYS A N 1
ATOM 709 C CA . LYS A 1 93 ? 0.142 5.591 6.799 1.00 94.00 93 LYS A CA 1
ATOM 710 C C . LYS A 1 93 ? -0.169 6.752 5.867 1.00 94.00 93 LYS A C 1
ATOM 712 O O . LYS A 1 93 ? -0.162 6.564 4.654 1.00 94.00 93 LYS A O 1
ATOM 717 N N . ILE A 1 94 ? -0.401 7.931 6.431 1.00 91.81 94 ILE A N 1
ATOM 718 C CA . ILE A 1 94 ? -0.709 9.153 5.687 1.00 91.81 94 ILE A CA 1
ATOM 719 C C . ILE A 1 94 ? 0.171 10.309 6.158 1.00 91.81 94 ILE A C 1
ATOM 721 O O . ILE A 1 94 ? 0.586 10.379 7.318 1.00 91.81 94 ILE A O 1
ATOM 725 N N . LEU A 1 95 ? 0.487 11.208 5.236 1.00 88.38 95 LEU A N 1
ATOM 726 C CA . LEU A 1 95 ? 1.175 12.452 5.515 1.00 88.38 95 LEU A CA 1
ATOM 727 C C . LEU A 1 95 ? 0.237 13.374 6.293 1.00 88.38 95 LEU A C 1
ATOM 729 O O . LEU A 1 95 ? -0.878 13.646 5.850 1.00 88.38 95 LEU A O 1
ATOM 733 N N . LYS A 1 96 ? 0.690 13.882 7.439 1.00 82.12 96 LYS A N 1
ATOM 734 C CA . LYS A 1 96 ? -0.047 14.928 8.140 1.00 82.12 96 LYS A CA 1
ATOM 735 C C . LYS A 1 96 ? 0.154 16.243 7.389 1.00 82.12 96 LYS A C 1
ATOM 737 O O . LYS A 1 96 ? 1.257 16.786 7.378 1.00 82.12 96 LYS A O 1
ATOM 742 N N . LEU A 1 97 ? -0.907 16.720 6.748 1.00 77.62 97 LEU A N 1
ATOM 743 C CA . LEU A 1 97 ? -0.970 18.044 6.143 1.00 77.62 97 LEU A CA 1
ATOM 744 C C . LEU A 1 97 ? -1.747 18.958 7.087 1.00 77.62 97 LEU A C 1
ATOM 746 O O . LEU A 1 97 ? -2.846 18.611 7.515 1.00 77.62 97 LEU A O 1
ATOM 750 N N . ASP A 1 98 ? -1.167 20.105 7.419 1.00 69.62 98 ASP A N 1
ATOM 751 C CA . ASP A 1 98 ? -1.886 21.153 8.132 1.00 69.62 98 ASP A CA 1
ATOM 752 C C . ASP A 1 98 ? -2.673 22.000 7.110 1.00 69.62 98 ASP A C 1
ATOM 754 O O . ASP A 1 98 ? -2.194 22.260 6.004 1.00 69.62 98 ASP A O 1
ATOM 758 N N . GLY A 1 99 ? 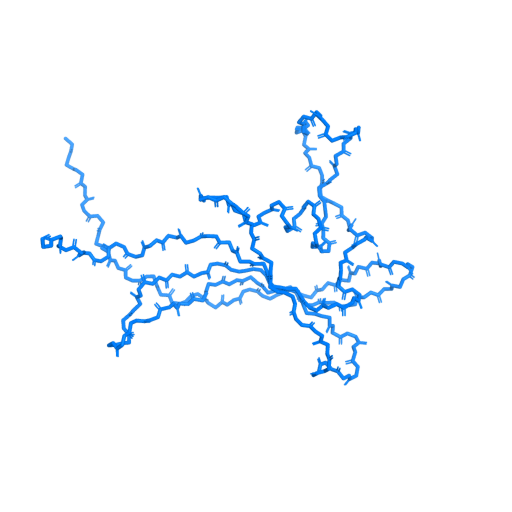-3.886 22.433 7.465 1.00 74.56 99 GLY A N 1
ATOM 759 C CA . GLY A 1 99 ? -4.735 23.266 6.603 1.00 74.56 99 GLY A CA 1
ATOM 760 C C . GLY A 1 99 ? -5.639 22.484 5.639 1.00 74.56 99 GLY A C 1
ATOM 761 O O . GLY A 1 99 ? -6.030 21.352 5.908 1.00 74.56 99 GLY A O 1
ATOM 762 N N . ASP A 1 100 ? -6.013 23.117 4.527 1.00 78.00 100 ASP A N 1
ATOM 763 C CA . ASP A 1 100 ? -6.975 22.616 3.528 1.00 78.00 100 ASP A CA 1
ATOM 764 C C . ASP A 1 100 ? -6.321 21.855 2.353 1.00 78.00 100 ASP A C 1
ATOM 766 O O . ASP A 1 100 ? -6.983 21.518 1.373 1.00 78.00 100 ASP A O 1
ATOM 770 N N . GLY A 1 101 ? -5.012 21.594 2.435 1.00 73.12 101 GLY A N 1
ATOM 771 C CA . GLY A 1 101 ? -4.241 20.924 1.384 1.00 73.12 101 GLY A CA 1
ATOM 772 C C . GLY A 1 101 ? -3.809 21.824 0.218 1.00 73.12 101 GLY A C 1
ATOM 773 O O . GLY A 1 101 ? -3.220 21.320 -0.737 1.00 73.12 101 GLY A O 1
ATOM 774 N N . THR A 1 102 ? -4.050 23.139 0.281 1.00 77.50 102 THR A N 1
ATOM 775 C CA . THR A 1 102 ? -3.585 24.101 -0.743 1.00 77.50 102 THR A CA 1
ATOM 776 C C . THR A 1 102 ? -2.167 24.615 -0.499 1.00 77.50 102 THR A C 1
ATOM 778 O O . THR A 1 102 ? -1.516 25.119 -1.416 1.00 77.50 102 THR A O 1
ATOM 781 N N . SER A 1 103 ? -1.669 24.470 0.730 1.00 76.94 103 SER A N 1
ATOM 782 C CA . SER A 1 103 ? -0.326 24.889 1.123 1.00 76.94 103 SER A CA 1
ATOM 783 C C . SER A 1 103 ? 0.635 23.699 1.137 1.00 76.94 103 SER A C 1
ATOM 785 O O . SER A 1 103 ? 0.278 22.628 1.636 1.00 76.94 103 SER A O 1
ATOM 787 N N . PRO A 1 104 ? 1.863 23.852 0.609 1.00 73.31 104 PRO A N 1
ATOM 788 C CA . PRO A 1 104 ? 2.854 22.790 0.668 1.00 73.31 104 PRO A CA 1
ATOM 789 C C . PRO A 1 104 ? 3.228 22.499 2.130 1.00 73.31 104 PRO A C 1
ATOM 791 O O . PRO A 1 104 ? 3.382 23.438 2.916 1.00 73.31 104 PRO A O 1
ATOM 794 N N . PRO A 1 105 ? 3.409 21.222 2.511 1.00 72.50 105 PRO A N 1
ATOM 795 C CA . PRO A 1 105 ? 3.803 20.884 3.869 1.00 72.50 105 PRO A CA 1
ATOM 796 C C . PRO A 1 105 ? 5.183 21.464 4.189 1.00 72.50 105 PRO A C 1
ATOM 798 O O . PRO A 1 105 ? 6.127 21.324 3.407 1.00 72.50 105 PRO A O 1
ATOM 801 N N . LEU A 1 106 ? 5.309 22.092 5.358 1.00 70.69 106 LEU A N 1
ATOM 802 C CA . LEU A 1 106 ? 6.594 22.568 5.859 1.00 70.69 106 LEU A CA 1
ATOM 803 C C . LEU A 1 106 ? 7.343 21.411 6.544 1.00 70.69 106 LEU A C 1
ATOM 805 O O . LEU A 1 106 ? 6.732 20.616 7.264 1.00 70.69 106 LEU A O 1
ATOM 809 N N . PRO A 1 107 ? 8.661 21.270 6.327 1.00 74.81 107 PRO A N 1
ATOM 810 C CA . PRO A 1 107 ? 9.453 20.301 7.067 1.00 74.81 107 PRO A CA 1
ATOM 811 C C . PRO A 1 107 ? 9.573 20.705 8.553 1.00 74.81 107 PRO A C 1
ATOM 813 O O . PRO A 1 107 ? 9.703 21.896 8.844 1.00 74.81 107 PRO A O 1
ATOM 816 N N . PRO A 1 108 ? 9.603 19.736 9.490 1.00 74.12 108 PRO A N 1
ATOM 817 C CA . PRO A 1 108 ? 9.526 18.292 9.263 1.00 74.12 108 PRO A CA 1
ATOM 818 C C . PRO A 1 108 ? 8.077 17.806 9.105 1.00 74.12 108 PRO A C 1
ATOM 820 O O . PRO A 1 108 ? 7.258 17.951 10.009 1.00 74.12 108 PRO A O 1
ATOM 823 N N . THR A 1 109 ? 7.763 17.159 7.981 1.00 70.12 109 THR A N 1
ATOM 824 C CA . THR A 1 109 ? 6.429 16.584 7.777 1.00 70.12 109 THR A CA 1
ATOM 825 C C . THR A 1 109 ? 6.339 15.216 8.446 1.00 70.12 109 THR A C 1
ATOM 827 O O . THR A 1 109 ? 7.136 14.320 8.161 1.00 70.12 109 THR A O 1
ATOM 830 N N . LEU A 1 110 ? 5.372 15.053 9.348 1.00 80.81 110 LEU A N 1
ATOM 831 C CA . LEU A 1 110 ? 5.168 13.812 10.091 1.00 80.81 110 LEU A CA 1
ATOM 832 C C . LEU A 1 110 ? 4.241 12.862 9.324 1.00 80.81 110 LEU A C 1
ATOM 834 O O . LEU A 1 110 ? 3.259 13.278 8.708 1.00 80.81 110 LEU A O 1
ATOM 838 N N . VAL A 1 111 ? 4.544 11.568 9.398 1.00 87.81 111 VAL A N 1
ATOM 839 C CA . VAL A 1 111 ? 3.678 10.492 8.908 1.00 87.81 111 VAL A CA 1
ATOM 840 C C . VAL A 1 111 ? 2.911 9.918 10.096 1.00 87.81 111 VAL A C 1
ATOM 842 O O . VAL A 1 111 ? 3.512 9.596 11.120 1.00 87.81 111 VAL A O 1
ATOM 845 N N . THR A 1 112 ? 1.595 9.777 9.960 1.00 91.19 112 THR A N 1
ATOM 846 C CA . THR A 1 112 ? 0.693 9.247 10.994 1.00 91.19 112 THR A CA 1
ATOM 847 C C . THR A 1 112 ? -0.089 8.040 10.474 1.00 91.19 112 THR A C 1
ATOM 849 O O . THR A 1 112 ? -0.029 7.718 9.286 1.00 91.19 112 THR A O 1
ATOM 852 N N . ASP A 1 113 ? -0.802 7.343 11.358 1.00 94.56 113 ASP A N 1
ATOM 853 C CA . ASP A 1 113 ? -1.789 6.336 10.958 1.00 94.56 113 ASP A CA 1
ATOM 854 C C . ASP A 1 113 ? -2.897 6.955 10.109 1.00 94.56 113 ASP A C 1
ATOM 856 O O . ASP A 1 113 ? -3.354 8.065 10.383 1.00 94.56 113 ASP A O 1
ATOM 860 N N . ASN A 1 114 ? -3.317 6.224 9.077 1.00 94.69 114 ASN A N 1
ATOM 861 C CA . ASN A 1 114 ? -4.442 6.587 8.229 1.00 94.69 114 ASN A CA 1
ATOM 862 C C . ASN A 1 114 ? -5.714 5.849 8.685 1.00 94.69 114 ASN A C 1
ATOM 864 O O . ASN A 1 114 ? -5.933 4.712 8.257 1.00 94.69 114 ASN A O 1
ATOM 868 N N . PRO A 1 115 ? -6.584 6.471 9.501 1.00 93.75 115 PRO A N 1
ATOM 869 C CA . PRO A 1 115 ? -7.812 5.827 9.969 1.00 93.75 115 PRO A CA 1
ATOM 870 C C . PRO A 1 115 ? -8.839 5.598 8.851 1.00 93.75 115 PRO A C 1
ATOM 872 O O . PRO A 1 115 ? -9.852 4.953 9.096 1.00 93.75 115 PRO A O 1
ATOM 875 N N . LEU A 1 116 ? -8.590 6.131 7.647 1.00 93.00 116 LEU A N 1
ATOM 876 C CA . LEU A 1 116 ? -9.420 5.991 6.449 1.00 93.00 116 LEU A CA 1
ATOM 877 C C . LEU A 1 116 ? -8.744 5.124 5.373 1.00 93.00 116 LEU A C 1
ATOM 879 O O . LEU A 1 116 ? -9.115 5.179 4.201 1.00 93.00 116 LEU A O 1
ATOM 883 N N . SER A 1 117 ? -7.716 4.351 5.738 1.00 95.62 117 SER A N 1
ATOM 884 C CA . SER A 1 117 ? -7.091 3.421 4.800 1.00 95.62 117 SER A CA 1
ATOM 885 C C . SER A 1 117 ? -8.095 2.366 4.348 1.00 95.62 117 SER A C 1
ATOM 887 O O . SER A 1 117 ? -8.839 1.818 5.151 1.00 95.62 117 SER A O 1
ATOM 889 N N . ILE A 1 118 ? -8.039 2.015 3.065 1.00 95.56 118 ILE A N 1
ATOM 890 C CA . ILE A 1 118 ? -8.923 1.022 2.435 1.00 95.56 118 ILE A CA 1
ATOM 891 C C . ILE A 1 118 ? -8.622 -0.436 2.845 1.00 95.56 118 ILE A C 1
ATOM 893 O O . ILE A 1 118 ? -9.232 -1.382 2.344 1.00 95.56 118 ILE A O 1
ATOM 897 N N . LEU A 1 119 ? -7.634 -0.641 3.721 1.00 95.62 119 LEU A N 1
ATOM 898 C CA . LEU A 1 119 ? -7.123 -1.963 4.089 1.00 95.62 119 LEU A CA 1
ATOM 899 C C . LEU A 1 119 ? -8.147 -2.814 4.860 1.00 95.62 119 LEU A C 1
ATOM 901 O O . LEU A 1 119 ? -8.047 -4.043 4.905 1.00 95.62 119 LEU A O 1
ATOM 905 N N . ASP A 1 120 ? -9.164 -2.182 5.442 1.00 94.19 120 ASP A N 1
ATOM 906 C CA . ASP A 1 120 ? -10.317 -2.848 6.043 1.00 94.19 120 ASP A CA 1
ATOM 907 C C . ASP A 1 120 ? -11.214 -3.537 5.003 1.00 94.19 120 ASP A C 1
ATOM 909 O O . ASP A 1 120 ? -11.755 -4.614 5.293 1.00 94.19 120 ASP A O 1
ATOM 913 N N . VAL A 1 121 ? -11.247 -3.026 3.770 1.00 94.19 121 VAL A N 1
ATOM 914 C CA . VAL A 1 121 ? -12.024 -3.557 2.641 1.00 94.19 121 VAL A CA 1
ATOM 915 C C . VAL A 1 121 ? -11.217 -4.525 1.768 1.00 94.19 121 VAL A C 1
ATOM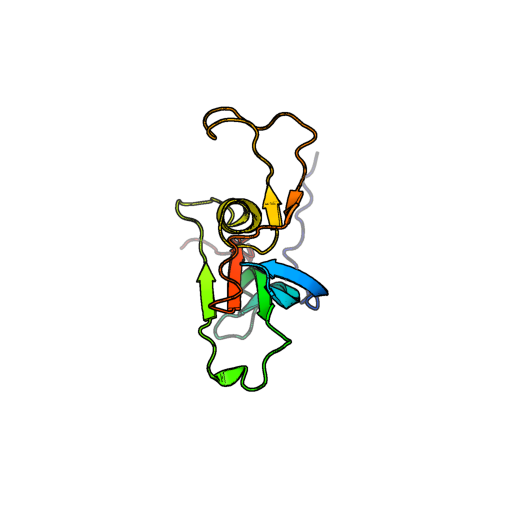 917 O O . VAL A 1 121 ? -11.694 -5.626 1.485 1.00 94.19 121 VAL A O 1
ATOM 920 N N . CYS A 1 122 ? -10.001 -4.162 1.353 1.00 95.50 122 CYS 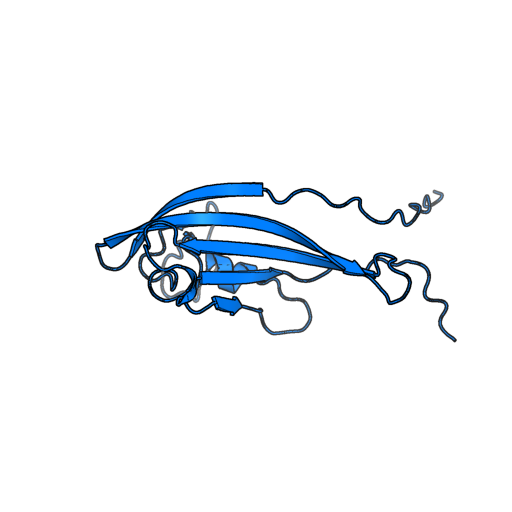A N 1
ATOM 921 C CA . CYS A 1 122 ? -9.212 -4.935 0.384 1.00 95.50 122 CYS A CA 1
ATOM 922 C C . CYS A 1 122 ? -7.709 -4.914 0.680 1.00 95.50 122 CYS A C 1
ATOM 924 O O . CYS A 1 122 ? -7.211 -3.990 1.318 1.00 95.50 122 CYS A O 1
ATOM 926 N N . ASP A 1 123 ? -6.976 -5.893 0.152 1.00 96.25 123 ASP A N 1
ATOM 927 C CA . ASP A 1 123 ? -5.513 -5.829 0.132 1.00 96.25 123 ASP A CA 1
ATOM 928 C C . ASP A 1 123 ? -5.048 -4.842 -0.946 1.00 96.25 123 ASP A C 1
ATOM 930 O O . ASP A 1 123 ? -5.707 -4.652 -1.972 1.00 96.25 123 ASP A O 1
ATOM 934 N N . LEU A 1 124 ? -3.910 -4.191 -0.719 1.00 96.00 124 LEU A N 1
ATOM 935 C CA . LEU A 1 124 ? -3.444 -3.075 -1.540 1.00 96.00 124 LEU A CA 1
ATOM 936 C C . LEU A 1 124 ? -2.093 -3.390 -2.174 1.00 96.00 124 LEU A C 1
ATOM 938 O O . LEU A 1 124 ? -1.158 -3.785 -1.482 1.00 96.00 124 LEU A O 1
ATOM 942 N N . VAL A 1 125 ? -1.956 -3.134 -3.474 1.00 95.19 125 VAL A N 1
ATOM 943 C CA . VAL A 1 125 ? -0.686 -3.204 -4.205 1.00 95.19 125 VAL A CA 1
ATOM 944 C C . VAL A 1 125 ? -0.426 -1.865 -4.885 1.00 95.19 125 VAL A C 1
ATOM 946 O O . VAL A 1 125 ? -1.105 -1.490 -5.837 1.00 95.19 125 VAL A O 1
ATOM 949 N N . LEU A 1 126 ? 0.583 -1.142 -4.408 1.00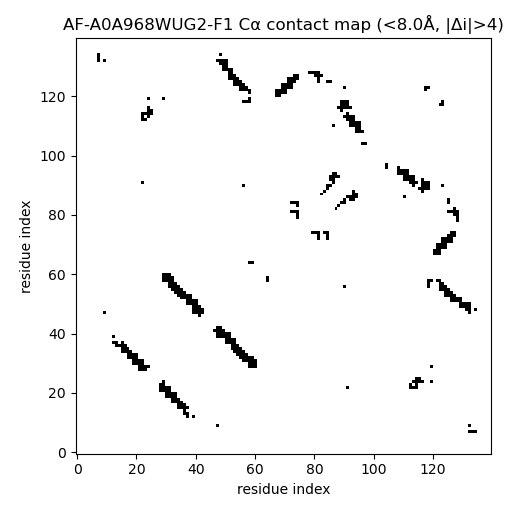 92.56 126 LEU A N 1
ATOM 950 C CA . LEU A 1 126 ? 1.032 0.131 -4.967 1.00 92.56 126 LEU A CA 1
ATOM 951 C C . LEU A 1 126 ? 2.206 -0.114 -5.905 1.00 92.56 126 LEU A C 1
ATOM 953 O O . LEU A 1 126 ? 3.228 -0.674 -5.498 1.00 92.56 126 LEU A O 1
ATOM 957 N N . LEU A 1 127 ? 2.080 0.337 -7.150 1.00 89.12 127 LEU A N 1
ATOM 958 C CA . LEU A 1 127 ? 3.097 0.137 -8.178 1.00 89.12 127 LEU A CA 1
ATOM 959 C C . LEU A 1 127 ? 3.811 1.455 -8.474 1.00 89.12 127 LEU A C 1
ATOM 961 O O . LEU A 1 127 ? 3.202 2.431 -8.910 1.00 89.12 127 LEU A O 1
ATOM 965 N N . ILE A 1 128 ? 5.122 1.491 -8.234 1.00 82.69 128 ILE A N 1
ATOM 966 C CA . ILE A 1 128 ? 5.960 2.680 -8.410 1.00 82.69 128 ILE A CA 1
ATOM 967 C C . ILE A 1 128 ? 6.864 2.483 -9.631 1.00 82.69 128 ILE A C 1
ATOM 969 O O . ILE A 1 128 ? 7.501 1.443 -9.819 1.00 82.69 128 ILE A O 1
ATOM 973 N N . ARG A 1 129 ? 6.886 3.510 -10.485 1.00 72.94 129 ARG A N 1
ATOM 974 C CA . ARG A 1 129 ? 7.458 3.477 -11.833 1.00 72.94 129 ARG A CA 1
ATOM 975 C C . ARG A 1 129 ? 8.954 3.092 -11.904 1.00 72.94 129 ARG A C 1
ATOM 977 O O . ARG A 1 129 ? 9.775 3.436 -11.063 1.00 72.94 129 ARG A O 1
ATOM 984 N N . PHE A 1 130 ? 9.236 2.420 -13.022 1.00 60.00 130 PHE A N 1
ATOM 985 C CA . PHE A 1 130 ? 10.440 1.810 -13.596 1.00 60.00 130 PHE A CA 1
ATOM 986 C C . PHE A 1 130 ? 11.705 2.682 -13.750 1.00 60.00 130 PHE A C 1
ATOM 988 O O . PHE A 1 130 ? 11.642 3.744 -14.374 1.00 60.00 130 PHE A O 1
ATOM 995 N N . PRO A 1 131 ? 12.894 2.123 -13.469 1.00 54.44 131 PRO A N 1
ATOM 996 C CA . PRO A 1 131 ? 14.041 2.231 -14.360 1.00 54.44 131 PRO A CA 1
ATOM 997 C C . PRO A 1 131 ? 13.944 1.149 -15.453 1.00 54.44 131 PRO A C 1
ATOM 999 O O . PRO A 1 131 ? 13.775 -0.040 -15.170 1.00 54.44 131 PRO A O 1
ATOM 1002 N N . ARG A 1 132 ? 14.024 1.548 -16.727 1.00 51.69 132 ARG A N 1
ATOM 1003 C CA . ARG A 1 132 ? 14.193 0.602 -17.843 1.00 51.69 132 ARG A CA 1
ATOM 1004 C C . ARG A 1 132 ? 15.614 0.046 -17.753 1.00 51.69 132 ARG A C 1
ATOM 1006 O O . ARG A 1 132 ? 16.541 0.836 -17.615 1.00 51.69 132 ARG A O 1
ATOM 1013 N N . ALA A 1 133 ? 15.801 -1.269 -17.859 1.00 54.97 133 ALA A N 1
ATOM 1014 C CA . ALA A 1 133 ? 17.143 -1.803 -18.063 1.00 54.97 133 ALA A CA 1
ATOM 1015 C C . ALA A 1 133 ? 17.600 -1.356 -19.461 1.00 54.97 133 ALA A C 1
ATOM 1017 O O . ALA A 1 133 ? 17.034 -1.780 -20.471 1.00 54.97 133 ALA A O 1
ATOM 1018 N N . THR A 1 134 ? 18.563 -0.441 -19.545 1.00 47.50 134 THR A N 1
ATOM 1019 C CA . THR A 1 134 ? 19.123 0.053 -20.810 1.00 47.50 134 THR A CA 1
ATOM 1020 C C . THR A 1 134 ? 20.100 -0.948 -21.411 1.00 47.50 134 THR A C 1
ATOM 1022 O O . THR A 1 134 ? 21.212 -0.603 -21.768 1.00 47.50 134 THR A O 1
ATOM 1025 N N . ALA A 1 135 ? 19.690 -2.198 -21.614 1.00 46.50 135 ALA A N 1
ATOM 1026 C CA . ALA A 1 135 ? 20.497 -3.124 -22.396 1.00 46.50 135 ALA A CA 1
ATOM 1027 C C . ALA A 1 135 ? 20.315 -2.832 -23.898 1.00 46.50 135 ALA A C 1
ATOM 1029 O O . ALA A 1 135 ? 19.467 -3.425 -24.557 1.00 46.50 135 ALA A O 1
ATOM 1030 N N . GLY A 1 136 ? 21.099 -1.884 -24.423 1.00 45.59 136 GLY A N 1
ATOM 1031 C CA . GLY A 1 136 ? 21.529 -1.833 -25.826 1.00 45.59 136 GLY A CA 1
ATOM 1032 C C . GLY A 1 136 ? 20.464 -2.008 -26.917 1.00 45.59 136 GLY A C 1
ATOM 1033 O O . GLY A 1 136 ? 20.681 -2.784 -27.846 1.00 45.59 136 GLY A O 1
ATOM 1034 N N . LEU A 1 137 ? 19.350 -1.271 -26.866 1.00 39.41 137 LEU A N 1
ATOM 1035 C CA . LEU A 1 137 ? 18.452 -1.178 -28.020 1.00 39.41 137 LEU A CA 1
ATOM 1036 C C . LEU A 1 137 ? 19.138 -0.323 -29.102 1.00 39.41 137 LEU A C 1
ATOM 1038 O O . LEU A 1 137 ? 19.029 0.905 -29.098 1.00 39.41 137 LEU A O 1
ATOM 1042 N N . LYS A 1 138 ? 19.885 -0.957 -30.017 1.00 37.72 138 LYS A N 1
ATOM 1043 C CA . LYS A 1 138 ? 20.225 -0.323 -31.296 1.00 37.72 138 LYS A CA 1
ATOM 1044 C C . LYS A 1 138 ? 18.898 0.005 -31.979 1.00 37.72 138 LYS A C 1
ATOM 1046 O O . LYS A 1 138 ? 18.135 -0.901 -32.302 1.00 37.72 138 LYS A O 1
ATOM 1051 N N . LYS A 1 139 ? 18.613 1.298 -32.136 1.00 38.72 139 LYS A N 1
ATOM 1052 C CA . LYS A 1 139 ? 17.587 1.771 -33.065 1.00 38.72 139 LYS A CA 1
ATOM 1053 C C . LYS A 1 139 ? 17.927 1.194 -34.445 1.00 38.72 139 LYS A C 1
ATOM 1055 O O . LYS A 1 139 ? 19.076 1.333 -34.868 1.00 38.72 139 LYS A O 1
ATOM 1060 N N . MET A 1 140 ? 16.973 0.500 -35.062 1.00 37.38 140 MET A N 1
ATOM 1061 C CA . MET A 1 140 ? 16.944 0.352 -36.519 1.00 37.38 140 MET A CA 1
ATOM 1062 C C . MET A 1 140 ? 16.512 1.682 -37.127 1.00 37.38 140 MET A C 1
ATOM 1064 O O . MET A 1 140 ? 15.708 2.378 -36.459 1.00 37.38 140 MET A O 1
#

Secondary structure (DSSP, 8-state):
--------PPPPPPPPEEEEEEEEETTEEEEEEEEEEEEEEE-TTS-EEEEEEEEEEEE-S-S-GGGS-EEEEE--SSS--THHHIIIIISSEEE---SSS-SPPPSSPPEEE-TT-GGGT-EEEEEEPPPB--------

pLDDT: mean 80.42, std 17.75, range [34.78, 97.62]

Radius of gyration: 18.87 Å; Cα contacts (8 Å, |Δi|>4): 258; chains: 1; bounding box: 51×42×52 Å